Protein AF-A0A5B8I9W3-F1 (afdb_monomer_lite)

Foldseek 3Di:
DDPPPPPPPPPDDLVVLLVVLLCVQCPDPQQLAEAEDAQDPDPVSLVVQAQDDQKYKYDQDPVVRDIDIAGNLNVLLVSSCVRPNPPDPCSVVSSVVSRVVSRVVSVVVQVVVCVVPVDHCCVVRYPVVVPD

Structure (mmCIF, N/CA/C/O backbone):
data_AF-A0A5B8I9W3-F1
#
_entry.id   AF-A0A5B8I9W3-F1
#
loop_
_atom_site.group_PDB
_atom_site.id
_atom_site.type_symbol
_atom_site.label_atom_id
_atom_site.label_alt_id
_atom_site.label_comp_id
_atom_site.label_asym_id
_atom_site.label_entity_id
_atom_site.label_seq_id
_atom_site.pdbx_PDB_ins_code
_atom_site.Cartn_x
_atom_site.Cartn_y
_atom_site.Cartn_z
_atom_site.occupancy
_atom_site.B_iso_or_equiv
_atom_site.auth_seq_id
_atom_site.auth_comp_id
_atom_site.auth_asym_id
_atom_site.auth_atom_id
_atom_site.pdbx_PDB_model_num
ATOM 1 N N . MET A 1 1 ? 31.607 -11.726 -40.591 1.00 35.44 1 MET A N 1
ATOM 2 C CA . MET A 1 1 ? 31.211 -10.368 -40.163 1.00 35.44 1 MET A CA 1
ATOM 3 C C . MET A 1 1 ? 29.971 -10.531 -39.297 1.00 35.44 1 MET A C 1
ATOM 5 O O . MET A 1 1 ? 28.922 -10.877 -39.822 1.00 35.44 1 MET A O 1
ATOM 9 N N . PHE A 1 2 ? 30.113 -10.456 -37.973 1.00 44.78 2 PHE A N 1
ATOM 10 C CA . PHE A 1 2 ? 28.980 -10.598 -37.057 1.00 44.78 2 PHE A CA 1
ATOM 11 C C . PHE A 1 2 ? 28.192 -9.288 -37.055 1.00 44.78 2 PHE A C 1
ATOM 13 O O . PHE A 1 2 ? 28.690 -8.268 -36.583 1.00 44.78 2 PHE A O 1
ATOM 20 N N . ASN A 1 3 ? 26.975 -9.313 -37.599 1.00 37.53 3 ASN A N 1
ATOM 21 C CA . ASN A 1 3 ? 26.033 -8.213 -37.446 1.00 37.53 3 ASN A CA 1
ATOM 22 C C . ASN A 1 3 ? 25.566 -8.186 -35.989 1.00 37.53 3 ASN A C 1
ATOM 24 O O . ASN A 1 3 ? 24.648 -8.906 -35.600 1.00 37.53 3 ASN A O 1
ATOM 28 N N . PHE A 1 4 ? 26.221 -7.351 -35.182 1.00 50.78 4 PHE A N 1
ATOM 29 C CA . PHE A 1 4 ? 25.687 -6.888 -33.910 1.00 50.78 4 PHE A CA 1
ATOM 30 C C . PHE A 1 4 ? 24.379 -6.152 -34.205 1.00 50.78 4 PHE A C 1
ATOM 32 O O . PHE A 1 4 ? 24.376 -4.984 -34.601 1.00 50.78 4 PHE A O 1
ATOM 39 N N . LEU A 1 5 ? 23.256 -6.848 -34.030 1.00 50.84 5 LEU A N 1
ATOM 40 C CA . LEU A 1 5 ? 21.963 -6.204 -33.877 1.00 50.84 5 LEU A CA 1
ATOM 41 C C . LEU A 1 5 ? 22.095 -5.304 -32.641 1.00 50.84 5 LEU A C 1
ATOM 43 O O . LEU A 1 5 ? 22.032 -5.777 -31.507 1.00 50.84 5 LEU A O 1
ATOM 47 N N . LYS A 1 6 ? 22.330 -4.004 -32.845 1.00 47.78 6 LYS A N 1
ATOM 48 C CA . LYS A 1 6 ? 22.105 -3.006 -31.801 1.00 47.78 6 LYS A CA 1
ATOM 49 C C . LYS A 1 6 ? 20.620 -3.090 -31.458 1.00 47.78 6 LYS A C 1
ATOM 51 O O . LYS A 1 6 ? 19.795 -2.484 -32.140 1.00 47.78 6 LYS A O 1
ATOM 56 N N . ARG A 1 7 ? 20.268 -3.875 -30.431 1.00 49.66 7 ARG A N 1
ATOM 57 C CA . ARG A 1 7 ? 19.000 -3.701 -29.721 1.00 49.66 7 ARG A CA 1
ATOM 58 C C . ARG A 1 7 ? 18.966 -2.225 -29.348 1.00 49.66 7 ARG A C 1
ATOM 60 O O . ARG A 1 7 ? 19.829 -1.763 -28.609 1.00 49.66 7 ARG A O 1
ATOM 67 N N . LYS A 1 8 ? 18.028 -1.470 -29.923 1.00 45.78 8 LYS A N 1
ATOM 68 C CA . LYS A 1 8 ? 17.666 -0.170 -29.368 1.00 45.78 8 LYS A CA 1
ATOM 69 C C . LYS A 1 8 ? 17.224 -0.469 -27.942 1.00 45.78 8 LYS A C 1
ATOM 71 O O . LYS A 1 8 ? 16.185 -1.100 -27.767 1.00 45.78 8 LYS A O 1
ATOM 76 N N . GLU A 1 9 ? 18.034 -0.108 -26.953 1.00 54.44 9 GLU A N 1
ATOM 77 C CA . GLU A 1 9 ? 17.549 -0.030 -25.582 1.00 54.44 9 GLU A CA 1
ATOM 78 C C . GLU A 1 9 ? 16.350 0.908 -25.625 1.00 54.44 9 GLU A C 1
ATOM 80 O O . GLU A 1 9 ? 16.467 2.083 -25.985 1.00 54.44 9 GLU A O 1
ATOM 85 N N . HIS A 1 10 ? 15.167 0.351 -25.389 1.00 57.16 10 HIS A N 1
ATOM 86 C CA . HIS A 1 10 ? 13.988 1.162 -25.188 1.00 57.16 10 HIS A CA 1
ATOM 87 C C . HIS A 1 10 ? 14.243 1.881 -23.870 1.00 57.16 10 HIS A C 1
ATOM 89 O O . HIS A 1 10 ? 14.245 1.255 -22.812 1.00 57.16 10 HIS A O 1
ATOM 95 N N . LYS A 1 11 ? 14.620 3.159 -23.954 1.00 75.25 11 LYS A N 1
ATOM 96 C CA . LYS A 1 11 ? 14.901 3.968 -22.775 1.00 75.25 11 LYS A CA 1
ATOM 97 C C . LYS A 1 11 ? 13.617 3.990 -21.952 1.00 75.25 11 LYS A C 1
ATOM 99 O O . LYS A 1 11 ? 12.615 4.516 -22.425 1.00 75.25 11 LYS A O 1
ATOM 104 N N . VAL A 1 12 ? 13.645 3.371 -20.774 1.00 82.88 12 VAL A N 1
ATOM 105 C CA . VAL A 1 12 ? 12.504 3.388 -19.862 1.00 82.88 12 VAL A CA 1
ATOM 106 C C . VAL A 1 12 ? 12.261 4.834 -19.453 1.00 82.88 12 VAL A C 1
ATOM 108 O O . VAL A 1 12 ? 13.158 5.500 -18.932 1.00 82.88 12 VAL A O 1
ATOM 111 N N . ASP A 1 13 ? 11.055 5.318 -19.719 1.00 92.81 13 ASP A N 1
ATOM 112 C CA . ASP A 1 13 ? 10.581 6.581 -19.179 1.00 92.81 13 ASP A CA 1
ATOM 113 C C . ASP A 1 13 ? 10.097 6.329 -17.747 1.00 92.81 13 ASP A C 1
ATOM 115 O O . ASP A 1 13 ? 9.091 5.653 -17.523 1.00 92.81 13 ASP A O 1
ATOM 119 N N . ILE A 1 14 ? 10.869 6.819 -16.776 1.00 93.12 14 ILE A N 1
ATOM 120 C CA . ILE A 1 14 ? 10.618 6.621 -15.344 1.00 93.12 14 ILE A CA 1
ATOM 121 C C . ILE A 1 14 ? 9.272 7.223 -14.942 1.00 93.12 14 ILE A C 1
ATOM 123 O O . ILE A 1 14 ? 8.532 6.597 -14.186 1.00 93.12 14 ILE A O 1
ATOM 127 N N . GLU A 1 15 ? 8.951 8.422 -15.433 1.00 94.81 15 GLU A N 1
ATOM 128 C CA . GLU A 1 15 ? 7.730 9.123 -15.041 1.00 94.81 15 GLU A CA 1
ATOM 129 C C . GLU A 1 15 ? 6.499 8.439 -15.620 1.00 94.81 15 GLU A C 1
ATOM 131 O O . GLU A 1 15 ? 5.519 8.235 -14.904 1.00 94.81 15 GLU A O 1
ATOM 136 N N . GLU A 1 16 ? 6.555 8.056 -16.895 1.00 95.62 16 GLU A N 1
ATOM 137 C CA . GLU A 1 16 ? 5.446 7.358 -17.541 1.00 95.62 16 GLU A CA 1
ATOM 138 C C . GLU A 1 16 ? 5.226 5.974 -16.923 1.00 95.62 16 GLU A C 1
ATOM 140 O O . GLU A 1 16 ? 4.097 5.617 -16.589 1.00 95.62 16 GLU A O 1
ATOM 145 N N . THR A 1 17 ? 6.304 5.225 -16.670 1.00 95.69 17 THR A N 1
ATOM 146 C CA . THR A 1 17 ? 6.222 3.910 -16.016 1.00 95.69 17 THR A CA 1
ATOM 147 C C . THR A 1 17 ? 5.609 4.022 -14.622 1.00 95.69 17 THR A C 1
ATOM 149 O O . THR A 1 17 ? 4.721 3.250 -14.267 1.00 95.69 17 THR A O 1
ATOM 152 N N . LEU A 1 18 ? 6.046 5.011 -13.836 1.00 96.94 18 LEU A N 1
ATOM 153 C CA . LEU A 1 18 ? 5.512 5.266 -12.501 1.00 96.94 18 LEU A CA 1
ATOM 154 C C . LEU A 1 18 ? 4.021 5.627 -12.548 1.00 96.94 18 LEU A C 1
ATOM 156 O O . LEU A 1 18 ? 3.243 5.086 -11.765 1.00 96.94 18 LEU A O 1
ATOM 160 N N . LYS A 1 19 ? 3.610 6.504 -13.474 1.00 96.44 19 LYS A N 1
ATOM 161 C CA . LYS A 1 19 ? 2.201 6.892 -13.655 1.00 96.44 19 LYS A CA 1
ATOM 162 C C . LYS A 1 19 ? 1.327 5.700 -14.023 1.00 96.44 19 LYS A C 1
ATOM 164 O O . LYS A 1 19 ? 0.278 5.513 -13.412 1.00 96.44 19 LYS A O 1
ATOM 169 N N . GLN A 1 20 ? 1.755 4.891 -14.991 1.00 96.56 20 GLN A N 1
ATOM 170 C CA . GLN A 1 20 ? 1.016 3.700 -15.412 1.00 96.56 20 GLN A CA 1
ATOM 171 C C . GLN A 1 20 ? 0.896 2.688 -14.271 1.00 96.56 20 GLN A C 1
ATOM 173 O O . GLN A 1 20 ? -0.192 2.167 -14.031 1.00 96.56 20 GLN A O 1
ATOM 178 N N . PHE A 1 21 ? 1.985 2.463 -13.531 1.00 97.00 21 PHE A N 1
ATOM 179 C CA . PHE A 1 21 ? 1.998 1.551 -12.394 1.00 97.00 21 PHE A CA 1
ATOM 180 C C . PHE A 1 21 ? 1.051 2.005 -11.276 1.00 97.00 21 PHE A C 1
ATOM 182 O O . PHE A 1 21 ? 0.184 1.240 -10.866 1.00 97.00 21 PHE A O 1
ATOM 189 N N . VAL A 1 22 ? 1.166 3.258 -10.820 1.00 96.50 22 VAL A N 1
ATOM 190 C CA . VAL A 1 22 ? 0.306 3.812 -9.758 1.00 96.50 22 VAL A CA 1
ATOM 191 C C . VAL A 1 22 ? -1.161 3.843 -10.189 1.00 96.50 22 VAL A C 1
ATOM 193 O O . VAL A 1 22 ? -2.047 3.547 -9.395 1.00 96.50 22 VAL A O 1
ATOM 196 N N . SER A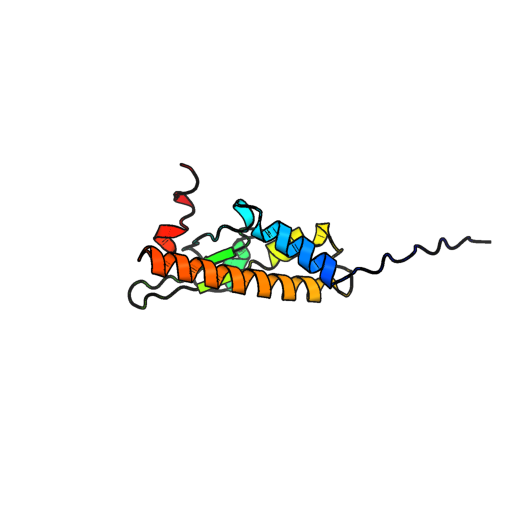 1 23 ? -1.432 4.176 -11.453 1.00 96.06 23 SER A N 1
ATOM 197 C CA . SER A 1 23 ? -2.792 4.147 -11.992 1.00 96.06 23 SER A CA 1
ATOM 198 C C . SER A 1 23 ? -3.380 2.735 -11.956 1.00 96.06 23 SER A C 1
ATOM 200 O O . SER A 1 23 ? -4.528 2.568 -11.557 1.00 96.06 23 SER A O 1
ATOM 202 N N . LEU A 1 24 ? -2.601 1.711 -12.318 1.00 94.88 24 LEU A N 1
ATOM 203 C CA . LEU A 1 24 ? -3.050 0.321 -12.239 1.00 94.88 24 LEU A CA 1
ATOM 204 C C . LEU A 1 24 ? -3.343 -0.096 -10.794 1.00 94.88 24 LEU A C 1
ATOM 206 O O . LEU A 1 24 ? -4.371 -0.716 -10.544 1.00 94.88 24 LEU A O 1
ATOM 210 N N . THR A 1 25 ? -2.466 0.236 -9.844 1.00 94.19 25 THR A N 1
ATOM 211 C CA . THR A 1 25 ? -2.632 -0.216 -8.456 1.00 94.19 25 THR A CA 1
ATOM 212 C C . THR A 1 25 ? -3.773 0.486 -7.731 1.00 94.19 25 THR A C 1
ATOM 214 O O . THR A 1 25 ? -4.464 -0.154 -6.946 1.00 94.19 25 THR A O 1
ATOM 217 N N . LEU A 1 26 ? -3.983 1.782 -7.976 1.00 93.50 26 LEU A N 1
ATOM 218 C CA . LEU A 1 26 ? -5.008 2.565 -7.281 1.00 93.50 26 LEU A CA 1
ATOM 219 C C . LEU A 1 26 ? -6.406 2.448 -7.903 1.00 93.50 26 LEU A C 1
ATOM 221 O O . LEU A 1 26 ? -7.378 2.736 -7.215 1.00 93.50 26 LEU A O 1
ATOM 225 N N . ASN A 1 27 ? -6.518 2.043 -9.172 1.00 93.69 27 ASN A N 1
ATOM 226 C CA . ASN A 1 27 ? -7.814 1.848 -9.838 1.00 93.69 27 ASN A CA 1
ATOM 227 C C . ASN A 1 27 ? -8.302 0.390 -9.825 1.00 93.69 27 ASN A C 1
ATOM 229 O O . ASN A 1 27 ? -9.391 0.115 -10.323 1.00 93.69 27 ASN A O 1
ATOM 233 N N . ASP A 1 28 ? -7.508 -0.550 -9.311 1.00 94.19 28 ASP A N 1
ATOM 234 C CA . ASP A 1 28 ? -7.943 -1.931 -9.107 1.00 94.19 28 ASP A CA 1
ATOM 235 C C . ASP A 1 28 ? -8.503 -2.091 -7.691 1.00 94.19 28 AS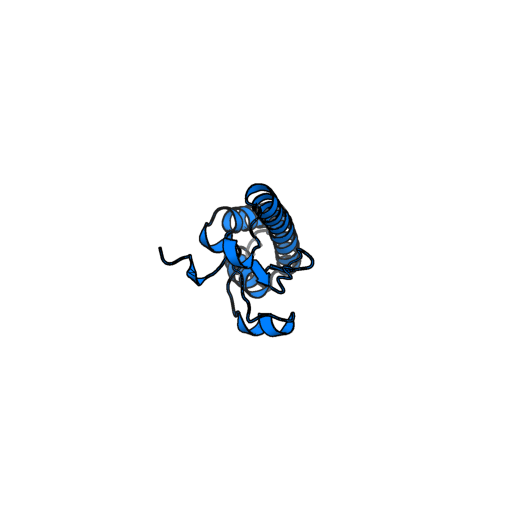P A C 1
ATOM 237 O O . ASP A 1 28 ? -7.795 -1.867 -6.707 1.00 94.19 28 ASP A O 1
ATOM 241 N N . ASP A 1 29 ? -9.769 -2.489 -7.574 1.00 87.81 29 ASP A N 1
ATOM 242 C CA . ASP A 1 29 ? -10.464 -2.584 -6.284 1.00 87.81 29 ASP A CA 1
ATOM 243 C C . ASP A 1 29 ? -9.784 -3.556 -5.307 1.00 87.81 29 ASP A C 1
ATOM 245 O O . ASP A 1 29 ? -9.819 -3.348 -4.097 1.00 87.81 29 ASP A O 1
ATOM 249 N N . LYS A 1 30 ? -9.138 -4.620 -5.803 1.00 88.31 30 LYS A N 1
ATOM 250 C CA . LYS A 1 30 ? -8.480 -5.617 -4.945 1.00 88.31 30 LYS A CA 1
ATOM 251 C C . LYS A 1 30 ? -7.113 -5.146 -4.471 1.00 88.31 30 LYS A C 1
ATOM 253 O O . LYS A 1 30 ? -6.712 -5.476 -3.359 1.00 88.31 30 LYS A O 1
ATOM 258 N N . LEU A 1 31 ? -6.380 -4.427 -5.317 1.00 91.50 31 LEU A N 1
ATOM 259 C CA . LEU A 1 31 ? -5.065 -3.889 -4.969 1.00 91.50 31 LEU A CA 1
ATOM 260 C C . LEU A 1 31 ? -5.173 -2.638 -4.096 1.00 91.50 31 LEU A C 1
ATOM 262 O O . LEU A 1 31 ? -4.373 -2.465 -3.178 1.00 91.50 31 LEU A O 1
ATOM 266 N N . SER A 1 32 ? -6.143 -1.774 -4.386 1.00 90.12 32 SER A N 1
ATOM 267 C CA . SER A 1 32 ? -6.318 -0.492 -3.703 1.00 90.12 32 SER A CA 1
ATOM 268 C C . SER A 1 32 ? -6.986 -0.615 -2.334 1.00 90.12 32 SER A C 1
ATOM 270 O O . SER A 1 32 ? -6.784 0.265 -1.497 1.00 90.12 32 SER A O 1
ATOM 272 N N . MET A 1 33 ? -7.742 -1.691 -2.074 1.00 93.00 33 MET A N 1
ATOM 273 C CA . MET A 1 33 ? -8.401 -1.908 -0.785 1.00 93.00 33 MET A CA 1
ATOM 274 C C . MET A 1 33 ? -7.385 -2.307 0.301 1.00 93.00 33 MET A C 1
ATOM 276 O O . MET A 1 33 ? -6.765 -3.370 0.197 1.00 93.00 33 MET A O 1
ATOM 280 N N . PRO A 1 34 ? -7.221 -1.508 1.374 1.00 94.88 34 PRO A N 1
ATOM 281 C CA . PRO A 1 34 ? -6.412 -1.906 2.519 1.00 94.88 34 PRO A CA 1
ATOM 282 C C . PRO A 1 34 ? -7.025 -3.112 3.231 1.00 94.88 34 PRO A C 1
ATOM 284 O O . PRO A 1 34 ? -8.246 -3.223 3.323 1.00 94.88 34 PRO A O 1
ATOM 287 N N . LEU A 1 35 ? -6.178 -3.975 3.794 1.00 95.06 35 LEU A N 1
ATOM 288 C CA . LEU A 1 35 ? -6.617 -5.123 4.589 1.00 95.06 35 LEU A CA 1
ATOM 289 C C . LEU A 1 35 ? -6.095 -5.027 6.021 1.00 95.06 35 LEU A C 1
ATOM 291 O O . LEU A 1 35 ? -4.890 -4.879 6.224 1.00 95.06 35 LEU A O 1
ATOM 295 N N . TYR A 1 36 ? -6.971 -5.144 7.014 1.00 95.75 36 TYR A N 1
ATOM 296 C CA . TYR A 1 36 ? -6.541 -5.297 8.401 1.00 95.75 36 TYR A CA 1
ATOM 297 C C . TYR A 1 36 ? -6.028 -6.719 8.654 1.00 95.75 36 TYR A C 1
ATOM 299 O O . TYR A 1 36 ? -6.703 -7.694 8.318 1.00 95.75 36 TYR A O 1
ATOM 307 N N . ILE A 1 37 ? -4.837 -6.826 9.246 1.00 93.94 37 ILE A N 1
ATOM 308 C CA . ILE A 1 37 ? -4.169 -8.096 9.546 1.00 93.94 37 ILE A CA 1
ATOM 309 C C . ILE A 1 37 ? -3.766 -8.099 11.029 1.00 93.94 37 ILE A C 1
ATOM 311 O O . ILE A 1 37 ? -2.716 -7.546 11.371 1.00 93.94 37 ILE A O 1
ATOM 315 N N . PRO A 1 38 ? -4.588 -8.682 11.923 1.00 91.56 38 PRO A N 1
ATOM 316 C CA . PRO A 1 38 ? -4.318 -8.687 13.361 1.00 91.56 38 PRO A CA 1
ATOM 317 C C . PRO A 1 38 ? -3.084 -9.514 13.747 1.00 91.56 38 PRO A C 1
ATOM 319 O O . PRO A 1 38 ? -2.527 -9.302 14.815 1.00 91.56 38 PRO A O 1
ATOM 322 N N . GLU A 1 39 ? -2.637 -10.438 12.894 1.00 91.44 39 GLU A N 1
ATOM 323 C CA . GLU A 1 39 ? -1.475 -11.295 13.149 1.00 91.44 39 GLU A CA 1
ATOM 324 C C . GLU A 1 39 ? -0.127 -10.577 12.971 1.00 91.44 39 GLU A C 1
ATOM 326 O O . GLU A 1 39 ? 0.920 -11.174 13.229 1.00 91.44 39 GLU A O 1
ATOM 331 N N . ILE A 1 40 ? -0.129 -9.327 12.495 1.00 91.81 40 ILE A N 1
ATOM 332 C CA . ILE A 1 40 ? 1.081 -8.512 12.356 1.00 91.81 40 ILE A CA 1
ATOM 333 C C . ILE A 1 40 ? 1.187 -7.584 13.560 1.00 91.81 40 ILE A C 1
ATOM 335 O O . ILE A 1 40 ? 0.460 -6.598 13.671 1.00 91.81 40 ILE A O 1
ATOM 339 N N . GLU A 1 41 ? 2.145 -7.872 14.434 1.00 87.50 41 GLU A N 1
ATOM 340 C CA . GLU A 1 41 ? 2.440 -7.048 15.615 1.00 87.50 41 GLU A CA 1
ATOM 341 C C . GLU A 1 41 ? 3.764 -6.282 15.474 1.00 87.50 41 GLU A C 1
ATOM 343 O O . GLU A 1 41 ? 4.045 -5.353 16.229 1.00 87.50 41 GLU A O 1
ATOM 348 N N . GLN A 1 42 ? 4.577 -6.648 14.484 1.00 87.06 42 GLN A N 1
ATOM 349 C CA . GLN A 1 42 ? 5.861 -6.031 14.163 1.00 87.06 42 GLN A CA 1
ATOM 350 C C . GLN A 1 42 ? 6.192 -6.218 12.677 1.00 87.06 42 GLN A C 1
ATOM 352 O O . GLN A 1 42 ? 5.650 -7.087 11.996 1.00 87.06 42 GLN A O 1
ATOM 357 N N . GLU A 1 43 ? 7.133 -5.425 12.163 1.00 78.81 43 GLU A N 1
ATOM 358 C CA . GLU A 1 43 ? 7.477 -5.409 10.734 1.00 78.81 43 GLU A CA 1
ATOM 359 C C . GLU A 1 43 ? 7.956 -6.773 10.204 1.00 78.81 43 GLU A C 1
ATOM 361 O O . GLU A 1 43 ? 7.635 -7.150 9.078 1.00 78.81 43 GLU A O 1
ATOM 366 N N . SER A 1 44 ? 8.656 -7.560 11.026 1.00 87.44 44 SER A N 1
ATOM 367 C CA . SER A 1 44 ? 9.131 -8.898 10.651 1.00 87.44 44 SER A CA 1
ATOM 368 C C . SER A 1 44 ? 8.003 -9.912 10.423 1.00 87.44 44 SER A C 1
ATOM 370 O O . SER A 1 44 ? 8.189 -10.861 9.661 1.00 87.44 44 SER A O 1
ATOM 372 N N . ASP A 1 45 ? 6.813 -9.723 11.003 1.00 89.75 45 ASP A N 1
ATOM 373 C CA . ASP A 1 45 ? 5.673 -10.609 10.735 1.00 89.75 45 ASP A CA 1
ATOM 374 C C . ASP A 1 45 ? 5.136 -10.446 9.313 1.00 89.75 45 ASP A C 1
ATOM 376 O O . ASP A 1 45 ? 4.665 -11.418 8.713 1.00 89.75 45 ASP A O 1
ATOM 380 N N . ALA A 1 46 ? 5.303 -9.257 8.725 1.00 88.38 46 ALA A N 1
ATOM 381 C CA . ALA A 1 46 ? 4.904 -8.983 7.350 1.00 88.38 46 ALA A CA 1
ATOM 382 C C . ALA A 1 46 ? 5.685 -9.830 6.328 1.00 88.38 46 ALA A C 1
ATOM 384 O O . ALA A 1 46 ? 5.243 -9.995 5.188 1.00 88.38 46 ALA A O 1
ATOM 385 N N . GLU A 1 47 ? 6.813 -10.443 6.711 1.00 88.19 47 GLU A N 1
ATOM 386 C CA . GLU A 1 47 ? 7.537 -11.362 5.834 1.00 88.19 47 GLU A CA 1
ATOM 387 C C . GLU A 1 47 ? 6.671 -12.544 5.372 1.00 88.19 47 GLU A C 1
ATOM 389 O O . GLU A 1 47 ? 6.846 -13.007 4.236 1.00 88.19 47 GLU A O 1
ATOM 394 N N . LYS A 1 48 ? 5.724 -12.979 6.216 1.00 88.19 48 LYS A N 1
ATOM 395 C CA . LYS A 1 48 ? 4.821 -14.121 5.999 1.00 88.19 48 LYS A CA 1
ATOM 396 C C . LYS A 1 48 ? 3.713 -13.83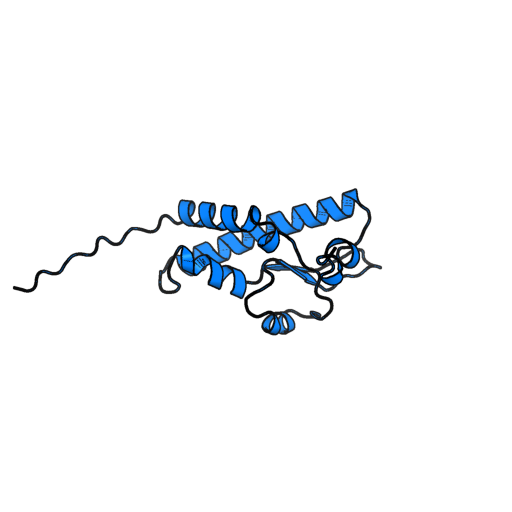4 4.980 1.00 88.19 48 LYS A C 1
ATOM 398 O O . LYS A 1 48 ? 3.124 -14.775 4.459 1.00 88.19 48 LYS A O 1
ATOM 403 N N . LEU A 1 49 ? 3.469 -12.564 4.645 1.00 89.56 49 LEU A N 1
ATOM 404 C CA . LEU A 1 49 ? 2.435 -12.145 3.689 1.00 89.56 49 LEU A CA 1
ATOM 405 C C . LEU A 1 49 ? 2.720 -12.583 2.241 1.00 89.56 49 LEU A C 1
ATOM 407 O O . LEU A 1 49 ? 1.839 -12.599 1.388 1.00 89.56 49 LEU A O 1
ATOM 411 N N . GLY A 1 50 ? 3.961 -12.946 1.913 1.00 91.88 50 GLY A N 1
ATOM 412 C CA . GLY A 1 50 ? 4.317 -13.247 0.527 1.00 91.88 50 GLY A CA 1
ATOM 413 C C . GLY A 1 50 ? 4.084 -12.029 -0.380 1.00 91.88 50 GLY A C 1
ATOM 414 O O . GLY A 1 50 ? 4.576 -10.941 -0.086 1.00 91.88 50 GLY A O 1
ATOM 415 N N . ILE A 1 51 ? 3.368 -12.209 -1.494 1.00 92.44 51 ILE A N 1
ATOM 416 C CA . ILE A 1 51 ? 3.131 -11.155 -2.502 1.00 92.44 51 ILE A CA 1
ATOM 417 C C . ILE A 1 51 ? 1.831 -10.361 -2.296 1.00 92.44 51 ILE A C 1
ATOM 419 O O . ILE A 1 51 ? 1.491 -9.563 -3.163 1.00 92.44 51 ILE A O 1
ATOM 423 N N . GLY A 1 52 ? 1.091 -10.560 -1.204 1.00 91.19 52 GLY A N 1
ATOM 424 C CA . GLY A 1 52 ? -0.151 -9.825 -0.958 1.00 91.19 52 GLY A CA 1
ATOM 425 C C . GLY A 1 52 ? -0.557 -9.811 0.516 1.00 91.19 52 GLY A C 1
ATOM 426 O O . GLY A 1 52 ? -0.079 -10.643 1.275 1.00 91.19 52 GLY A O 1
ATOM 427 N N . PRO A 1 53 ? -1.425 -8.882 0.943 1.00 93.81 53 PRO A N 1
ATOM 428 C CA . PRO A 1 53 ? -2.043 -7.803 0.159 1.00 93.81 53 PRO A CA 1
ATOM 429 C C . PRO A 1 53 ? -1.053 -6.672 -0.179 1.00 93.81 53 PRO A C 1
ATOM 431 O O . PRO A 1 53 ? 0.073 -6.665 0.323 1.00 93.81 53 PRO A O 1
ATOM 434 N N . LEU A 1 54 ? -1.455 -5.738 -1.054 1.00 96.19 54 LEU A N 1
ATOM 435 C CA . LEU A 1 54 ? -0.633 -4.581 -1.443 1.00 96.19 54 LEU A CA 1
ATOM 436 C C . LEU A 1 54 ? -0.524 -3.556 -0.309 1.00 96.19 54 LEU A C 1
ATOM 438 O O . LEU A 1 54 ? 0.573 -3.080 -0.020 1.00 96.19 54 LEU A O 1
ATOM 442 N N . VAL A 1 55 ? -1.645 -3.240 0.336 1.00 96.06 55 VAL A N 1
ATOM 443 C CA . VAL A 1 55 ? -1.723 -2.334 1.485 1.00 96.06 55 VAL A CA 1
ATOM 444 C C . VAL A 1 55 ? -2.309 -3.103 2.657 1.00 96.06 55 VAL A C 1
ATOM 446 O O . VAL A 1 55 ? -3.340 -3.761 2.519 1.00 96.06 55 VAL A O 1
ATOM 449 N N . TYR A 1 56 ? -1.656 -3.025 3.811 1.00 95.56 56 TYR A N 1
ATOM 450 C CA . TYR A 1 56 ? -2.133 -3.669 5.027 1.00 95.56 56 TYR A CA 1
ATOM 451 C C . TYR A 1 56 ? -2.110 -2.717 6.213 1.00 95.56 56 TYR A C 1
ATOM 453 O O . TYR A 1 56 ? -1.261 -1.829 6.321 1.00 95.56 56 TYR A O 1
ATOM 461 N N . ILE A 1 57 ? -3.074 -2.924 7.098 1.00 96.06 57 ILE A N 1
ATOM 462 C CA . ILE A 1 57 ? -3.257 -2.196 8.343 1.00 96.06 57 ILE A CA 1
ATOM 463 C C . ILE A 1 57 ? -2.996 -3.164 9.487 1.00 96.06 57 ILE A C 1
ATOM 465 O O . ILE A 1 57 ? -3.424 -4.316 9.448 1.00 96.06 57 ILE A O 1
ATOM 469 N N . TRP A 1 58 ? -2.290 -2.695 10.502 1.00 95.19 58 TRP A N 1
ATOM 470 C CA . TRP A 1 58 ? -1.898 -3.493 11.654 1.00 95.19 58 TRP A CA 1
ATOM 471 C C . TRP A 1 58 ? -1.762 -2.604 12.892 1.00 95.19 58 TRP A C 1
ATOM 473 O O . TRP A 1 58 ? -1.859 -1.378 12.789 1.00 95.19 58 TRP A O 1
ATOM 483 N N . ASN A 1 59 ? -1.563 -3.212 14.065 1.00 93.94 59 ASN A N 1
ATOM 484 C CA . ASN A 1 59 ? -1.362 -2.497 15.331 1.00 93.94 59 ASN A CA 1
ATOM 485 C C . ASN A 1 59 ? -2.436 -1.422 15.613 1.00 93.94 59 ASN A C 1
ATOM 487 O O . ASN A 1 59 ? -2.131 -0.248 15.830 1.00 93.94 59 ASN A O 1
ATOM 491 N N . VAL A 1 60 ? -3.710 -1.814 15.542 1.00 94.75 60 VAL A N 1
ATOM 492 C CA . VAL A 1 60 ? -4.833 -0.928 15.869 1.00 94.75 60 VAL A CA 1
ATOM 493 C C . VAL A 1 60 ? -4.952 -0.801 17.389 1.00 94.75 60 VAL A C 1
ATOM 495 O O . VAL A 1 60 ? -5.142 -1.794 18.086 1.00 94.75 60 VAL A O 1
ATOM 498 N N . ASP A 1 61 ? -4.890 0.429 17.897 1.00 94.56 61 ASP A N 1
ATOM 499 C CA . ASP A 1 61 ? -5.119 0.766 19.302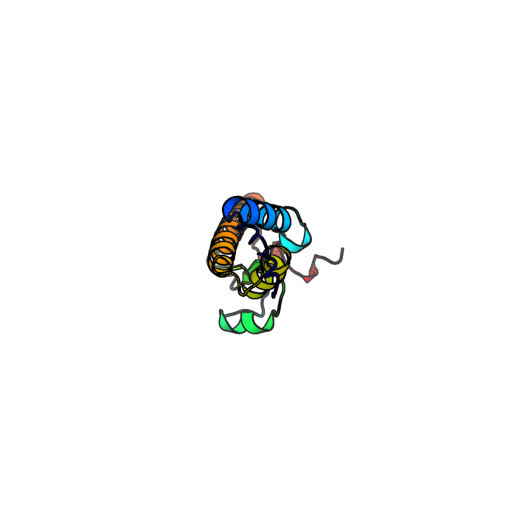 1.00 94.56 61 ASP A CA 1
ATOM 500 C C . ASP A 1 61 ? -6.396 1.604 19.422 1.00 94.56 61 ASP A C 1
ATOM 502 O O . ASP A 1 61 ? -6.445 2.772 19.025 1.00 94.56 61 ASP A O 1
ATOM 506 N N . HIS A 1 62 ? -7.439 1.000 19.991 1.00 93.50 62 HIS A N 1
ATOM 507 C CA . HIS A 1 62 ? -8.735 1.645 20.217 1.00 93.50 62 HIS A CA 1
ATOM 508 C C . HIS A 1 62 ? -8.696 2.723 21.301 1.00 93.50 62 HIS A C 1
ATOM 510 O O . HIS A 1 62 ? -9.455 3.686 21.226 1.00 93.50 62 HIS A O 1
ATOM 516 N N . ALA A 1 63 ? -7.833 2.582 22.309 1.00 93.75 63 ALA A N 1
ATOM 517 C CA . ALA A 1 63 ? -7.730 3.554 23.390 1.00 93.75 63 ALA A CA 1
ATOM 518 C C . ALA A 1 63 ? -7.027 4.832 22.915 1.00 93.75 63 ALA A C 1
ATOM 520 O O . ALA A 1 63 ? -7.450 5.935 23.264 1.00 93.75 63 ALA A O 1
ATOM 521 N N . ALA A 1 64 ? -5.979 4.685 22.101 1.00 94.38 64 ALA A N 1
ATOM 522 C CA . ALA A 1 64 ? -5.260 5.808 21.503 1.00 94.38 64 ALA A CA 1
ATOM 523 C C . ALA A 1 64 ? -5.899 6.325 20.200 1.00 94.38 64 ALA A C 1
ATOM 525 O O . ALA A 1 64 ? -5.597 7.439 19.771 1.00 94.38 64 ALA A O 1
ATOM 526 N N . GLY A 1 65 ? -6.768 5.537 19.560 1.00 92.56 65 GLY A N 1
ATOM 527 C CA . GLY A 1 65 ? -7.326 5.847 18.243 1.00 92.56 65 GLY A CA 1
ATOM 528 C C . GLY A 1 65 ? -6.276 5.809 17.127 1.00 92.56 65 GLY A C 1
ATOM 529 O O . GLY A 1 65 ? -6.369 6.573 16.165 1.00 92.56 65 GLY A O 1
ATOM 530 N N . THR A 1 66 ? -5.253 4.962 17.264 1.00 95.06 66 THR A N 1
ATOM 531 C CA . THR A 1 66 ? -4.119 4.879 16.331 1.00 95.06 66 THR A CA 1
ATOM 532 C C . THR A 1 66 ? -4.079 3.549 15.592 1.00 95.06 66 THR A C 1
ATOM 534 O O . THR A 1 66 ? -4.660 2.560 16.029 1.00 95.06 66 THR A O 1
ATOM 537 N N . TYR A 1 67 ? -3.382 3.528 14.459 1.00 95.38 67 TYR A N 1
ATOM 538 C CA . TYR A 1 67 ? -3.125 2.331 13.666 1.00 95.38 67 TYR A CA 1
ATOM 539 C C . TYR A 1 67 ? -1.820 2.498 12.883 1.00 95.38 67 TYR A C 1
ATOM 541 O O . TYR A 1 67 ? -1.378 3.624 12.634 1.00 95.38 67 TYR A O 1
ATOM 549 N N . SER A 1 68 ? -1.238 1.383 12.456 1.00 95.38 68 SER A N 1
ATOM 550 C CA . SER A 1 68 ? -0.149 1.349 11.483 1.00 95.38 68 SER A CA 1
ATOM 551 C C . SER A 1 68 ? -0.690 0.964 10.109 1.00 95.38 68 SER A C 1
ATOM 553 O O . SER A 1 68 ? -1.536 0.082 9.989 1.00 95.38 68 SER A O 1
ATOM 555 N N . LEU A 1 69 ? -0.179 1.601 9.057 1.00 95.75 69 LEU A N 1
ATOM 556 C CA . LEU A 1 69 ? -0.451 1.243 7.665 1.00 95.75 69 LEU A CA 1
ATOM 557 C C . LEU A 1 69 ? 0.873 1.047 6.945 1.00 95.75 69 LEU A C 1
ATOM 559 O O . LEU A 1 69 ? 1.830 1.791 7.160 1.00 95.75 69 LEU A O 1
ATOM 563 N N . SER A 1 70 ? 0.951 0.023 6.108 1.00 96.06 70 SER A N 1
ATOM 564 C CA . SER A 1 70 ? 2.170 -0.302 5.381 1.00 96.06 70 SER A CA 1
ATOM 565 C C . SER A 1 70 ? 1.866 -0.791 3.968 1.00 96.06 70 SER A C 1
ATOM 567 O O . SER A 1 70 ? 0.817 -1.378 3.699 1.00 96.06 70 SER A O 1
ATOM 569 N N . VAL A 1 71 ? 2.807 -0.537 3.056 1.00 96.75 71 VAL A N 1
ATOM 570 C CA . VAL A 1 71 ? 2.763 -1.022 1.673 1.00 96.75 71 VAL A CA 1
ATOM 571 C C . VAL A 1 71 ? 3.681 -2.231 1.551 1.00 96.75 71 VAL A C 1
ATOM 573 O O . VAL A 1 71 ? 4.867 -2.164 1.874 1.00 96.75 71 VAL A O 1
ATOM 576 N N . ASN A 1 72 ? 3.153 -3.342 1.050 1.00 96.25 72 ASN A N 1
ATOM 577 C CA . ASN A 1 72 ? 3.913 -4.565 0.859 1.00 96.25 72 ASN A CA 1
ATOM 578 C C . ASN A 1 72 ? 4.886 -4.418 -0.323 1.00 96.25 72 ASN A C 1
ATOM 580 O O . ASN A 1 72 ? 4.525 -4.580 -1.492 1.00 96.25 72 ASN A O 1
ATOM 584 N N . GLY A 1 73 ? 6.159 -4.167 -0.015 1.00 95.75 73 GLY A N 1
ATOM 585 C CA . GLY A 1 73 ? 7.212 -4.018 -1.021 1.00 95.75 73 GLY A CA 1
ATOM 586 C C . GLY A 1 73 ? 7.439 -5.264 -1.891 1.00 95.75 73 GLY A C 1
ATOM 587 O O . GLY A 1 73 ? 7.873 -5.132 -3.039 1.00 95.75 73 GLY A O 1
ATOM 588 N N . LYS A 1 74 ? 7.114 -6.475 -1.401 1.00 95.38 74 LYS A N 1
ATOM 589 C CA . LYS A 1 74 ? 7.173 -7.707 -2.211 1.00 95.38 74 LYS A CA 1
ATOM 590 C C . LYS A 1 74 ? 6.081 -7.695 -3.283 1.00 95.38 74 LYS A C 1
ATOM 592 O O . LYS A 1 74 ? 6.380 -8.016 -4.433 1.00 95.38 74 LYS A O 1
ATOM 597 N N . CYS A 1 75 ? 4.868 -7.268 -2.920 1.00 96.25 75 CYS A N 1
ATOM 598 C CA . CYS A 1 75 ? 3.745 -7.080 -3.842 1.00 96.25 75 CYS A CA 1
ATOM 599 C C . CYS A 1 75 ? 4.080 -6.038 -4.918 1.00 96.25 75 CYS A C 1
ATOM 601 O O . CYS A 1 75 ? 4.019 -6.343 -6.108 1.00 96.25 75 CYS A O 1
ATOM 603 N N . VAL A 1 76 ? 4.540 -4.846 -4.509 1.00 97.25 76 VAL A N 1
ATOM 604 C CA . VAL A 1 76 ? 4.938 -3.780 -5.447 1.00 97.25 76 VAL A CA 1
ATOM 605 C C . VAL A 1 76 ? 6.015 -4.271 -6.403 1.00 97.25 76 VAL A C 1
ATOM 607 O O . VAL A 1 76 ? 5.887 -4.100 -7.610 1.00 97.25 76 VAL A O 1
ATOM 610 N N . GLY A 1 77 ? 7.063 -4.916 -5.882 1.00 97.19 77 GLY A N 1
ATOM 611 C CA . GLY A 1 77 ? 8.133 -5.448 -6.715 1.00 97.19 77 GLY A CA 1
ATOM 612 C C . GLY A 1 77 ? 7.634 -6.484 -7.723 1.00 97.19 77 GLY A C 1
ATOM 613 O O . GLY A 1 77 ? 8.029 -6.428 -8.880 1.00 97.19 77 GLY A O 1
ATOM 614 N N . TYR A 1 78 ? 6.761 -7.403 -7.300 1.00 96.69 78 TYR A N 1
ATOM 615 C CA . TYR A 1 78 ? 6.181 -8.424 -8.176 1.00 96.69 78 TYR A CA 1
ATOM 616 C C . TYR A 1 78 ? 5.325 -7.814 -9.296 1.00 96.69 78 TYR A C 1
ATOM 618 O O . TYR A 1 78 ? 5.465 -8.193 -10.454 1.00 96.69 78 TYR A O 1
ATOM 626 N N . LEU A 1 79 ? 4.474 -6.835 -8.975 1.00 96.62 79 LEU A N 1
ATOM 627 C CA . LEU A 1 79 ? 3.626 -6.164 -9.963 1.00 96.62 79 LEU A CA 1
ATOM 628 C C . LEU A 1 79 ? 4.442 -5.280 -10.920 1.00 96.62 79 LEU A C 1
ATOM 630 O O . LEU A 1 79 ? 4.163 -5.235 -12.118 1.00 96.62 79 LEU A O 1
ATOM 634 N N . LEU A 1 80 ? 5.471 -4.595 -10.413 1.00 97.44 80 LEU A N 1
ATOM 635 C CA . LEU A 1 80 ? 6.297 -3.678 -11.200 1.00 97.44 80 LEU A CA 1
ATOM 636 C C . LEU A 1 80 ? 7.119 -4.402 -12.278 1.00 97.44 80 LEU A C 1
ATOM 638 O O . LEU A 1 80 ? 7.409 -3.818 -13.322 1.00 97.44 80 LEU A O 1
ATOM 642 N N . GLU A 1 81 ? 7.443 -5.681 -12.072 1.00 96.19 81 GLU A N 1
ATOM 643 C CA . GLU A 1 81 ? 8.142 -6.511 -13.063 1.00 96.19 81 GLU A CA 1
ATOM 644 C C . GLU A 1 81 ? 7.414 -6.624 -14.405 1.00 96.19 81 GLU A C 1
ATOM 646 O O . GLU A 1 81 ? 8.063 -6.841 -15.429 1.00 96.19 81 GLU A O 1
ATOM 651 N N . ALA A 1 82 ? 6.092 -6.425 -14.425 1.00 94.19 82 ALA A N 1
ATOM 652 C CA . ALA A 1 82 ? 5.315 -6.377 -15.661 1.00 94.19 82 ALA A CA 1
ATOM 653 C C . ALA A 1 82 ? 5.635 -5.142 -16.526 1.00 94.19 82 ALA A C 1
ATOM 655 O O . ALA A 1 82 ? 5.408 -5.163 -17.734 1.00 94.19 82 ALA A O 1
ATOM 656 N N . PHE A 1 83 ? 6.173 -4.081 -15.922 1.00 95.00 83 PHE A N 1
ATOM 657 C CA . PHE A 1 83 ? 6.500 -2.821 -16.589 1.00 95.00 83 PHE A CA 1
ATOM 658 C C . PHE A 1 83 ? 8.000 -2.680 -16.847 1.00 95.00 83 PHE A C 1
ATOM 660 O O . PHE A 1 83 ? 8.418 -2.163 -17.883 1.00 95.00 83 PHE A O 1
ATOM 667 N N . ILE A 1 84 ? 8.823 -3.131 -15.899 1.00 95.06 84 ILE A N 1
ATOM 668 C CA . ILE A 1 84 ? 10.273 -2.968 -15.942 1.00 95.06 84 ILE A CA 1
ATOM 669 C C . ILE A 1 84 ? 10.977 -4.150 -15.250 1.00 95.06 84 ILE A C 1
ATOM 671 O O . ILE A 1 84 ? 10.637 -4.485 -14.117 1.00 95.06 84 ILE A O 1
ATOM 675 N N . PRO A 1 85 ? 11.994 -4.784 -15.871 1.00 95.38 85 PRO A N 1
ATOM 676 C CA . PRO A 1 85 ? 12.719 -5.888 -15.242 1.00 95.38 85 PRO A CA 1
ATOM 677 C C . PRO A 1 85 ? 13.441 -5.462 -13.957 1.00 95.38 85 PRO A C 1
ATOM 679 O O . PRO A 1 85 ? 14.043 -4.389 -13.922 1.00 95.38 85 PRO A O 1
ATOM 682 N N . ARG A 1 86 ? 13.514 -6.346 -12.948 1.00 95.12 86 ARG A N 1
ATOM 683 C CA . ARG A 1 86 ? 14.276 -6.099 -11.699 1.00 95.12 86 ARG A CA 1
ATOM 684 C C . ARG A 1 86 ? 15.738 -5.727 -11.916 1.00 95.12 86 ARG A C 1
ATOM 686 O O . ARG A 1 86 ? 16.324 -5.029 -11.098 1.00 95.12 86 ARG A O 1
ATOM 693 N N . THR A 1 87 ? 16.341 -6.222 -12.993 1.00 95.00 87 THR A N 1
ATOM 694 C CA . THR A 1 87 ? 17.740 -5.946 -13.338 1.00 95.00 87 THR A CA 1
ATOM 695 C C . THR A 1 87 ? 17.943 -4.549 -13.922 1.00 95.00 87 THR A C 1
ATOM 697 O O . THR A 1 87 ? 19.085 -4.144 -14.126 1.00 95.00 87 THR A O 1
ATOM 700 N N . HIS A 1 88 ? 16.870 -3.822 -14.247 1.00 95.44 88 HIS A N 1
ATOM 701 C CA . HIS A 1 88 ? 16.976 -2.480 -14.798 1.00 95.44 88 HIS A CA 1
ATOM 702 C C . HIS A 1 88 ? 17.408 -1.481 -13.705 1.00 95.44 88 HIS A C 1
ATOM 704 O O . HIS A 1 88 ? 16.805 -1.472 -12.631 1.00 95.44 88 HIS A O 1
ATOM 710 N N . PRO A 1 89 ? 18.380 -0.581 -13.964 1.00 94.88 89 PRO A N 1
ATOM 711 C CA . PRO A 1 89 ? 18.894 0.355 -12.955 1.00 94.88 89 PRO A CA 1
ATOM 712 C C . PRO A 1 89 ? 17.824 1.224 -12.276 1.00 94.88 89 PRO A C 1
ATOM 714 O O . PRO A 1 89 ? 17.909 1.494 -11.083 1.00 94.88 89 PRO A O 1
ATOM 717 N N . SER A 1 90 ? 16.794 1.632 -13.021 1.00 95.56 90 SER A N 1
ATOM 718 C CA . SER A 1 90 ? 15.682 2.452 -12.511 1.00 95.56 90 SER A CA 1
ATOM 719 C C . SER A 1 90 ? 14.617 1.681 -11.719 1.00 95.56 90 SER A C 1
ATOM 721 O O . SER A 1 90 ? 13.691 2.309 -11.214 1.00 95.56 90 SER A O 1
ATOM 723 N N . PHE A 1 91 ? 14.698 0.347 -11.612 1.00 96.62 91 PHE A N 1
ATOM 724 C CA . PHE A 1 91 ? 13.656 -0.459 -10.964 1.00 96.62 91 PHE A CA 1
ATOM 725 C C . PHE A 1 91 ? 13.426 -0.031 -9.510 1.00 96.62 91 PHE A C 1
ATOM 727 O O . PHE A 1 91 ? 12.295 0.254 -9.124 1.00 96.62 91 PHE A O 1
ATOM 734 N N . SER A 1 92 ? 14.498 0.057 -8.715 1.00 96.75 92 SER A N 1
ATOM 735 C CA . SER A 1 92 ? 14.404 0.430 -7.297 1.00 96.75 92 SER A CA 1
ATOM 736 C C . SER A 1 92 ? 13.848 1.840 -7.117 1.00 96.75 92 SER A C 1
ATOM 738 O O . SER A 1 92 ? 12.995 2.052 -6.266 1.00 96.75 92 SER A O 1
ATOM 740 N N . GLU A 1 93 ? 14.266 2.783 -7.966 1.00 96.88 93 GLU A N 1
ATOM 741 C CA . GLU A 1 93 ? 13.768 4.159 -7.923 1.00 96.88 93 GLU A CA 1
ATOM 742 C C . GLU A 1 93 ? 12.258 4.226 -8.191 1.00 96.88 93 GLU A C 1
ATOM 744 O O . GLU A 1 93 ? 11.532 4.899 -7.460 1.00 96.88 93 GLU A O 1
ATOM 749 N N . ILE A 1 94 ? 11.770 3.515 -9.214 1.00 97.31 94 ILE A N 1
ATOM 750 C CA . ILE A 1 94 ? 10.338 3.477 -9.541 1.00 97.31 94 ILE A CA 1
ATOM 751 C C . ILE A 1 94 ? 9.557 2.782 -8.423 1.00 97.31 94 ILE A C 1
ATOM 753 O O . ILE A 1 94 ? 8.522 3.296 -8.005 1.00 97.31 94 ILE A O 1
ATOM 757 N N . ARG A 1 95 ? 10.064 1.655 -7.904 1.00 97.81 95 ARG A N 1
ATOM 758 C CA . ARG A 1 95 ? 9.450 0.916 -6.792 1.00 97.81 95 ARG A CA 1
ATOM 759 C C . ARG A 1 95 ? 9.269 1.808 -5.567 1.00 97.81 95 ARG A C 1
ATOM 761 O O . ARG A 1 95 ? 8.166 1.878 -5.036 1.00 97.81 95 ARG A O 1
ATOM 768 N N . ASP A 1 96 ? 10.327 2.487 -5.137 1.00 97.94 96 ASP A N 1
ATOM 769 C CA . ASP A 1 96 ? 10.316 3.271 -3.900 1.00 97.94 96 ASP A CA 1
ATOM 770 C C . ASP A 1 96 ? 9.406 4.500 -4.040 1.00 97.94 96 ASP A C 1
ATOM 772 O O . ASP A 1 96 ? 8.609 4.792 -3.148 1.00 97.94 96 ASP A O 1
ATOM 776 N N . LYS A 1 97 ? 9.430 5.165 -5.205 1.00 98.19 97 LYS A N 1
ATOM 777 C CA . LYS A 1 97 ? 8.494 6.255 -5.521 1.00 98.19 97 LYS A CA 1
ATOM 778 C C . LYS A 1 97 ? 7.043 5.778 -5.548 1.00 98.19 97 LYS A C 1
ATOM 780 O O . LYS A 1 97 ? 6.171 6.459 -5.015 1.00 98.19 97 LYS A O 1
ATOM 785 N N . ALA A 1 98 ? 6.774 4.619 -6.145 1.00 97.94 98 ALA A N 1
ATOM 786 C CA . ALA A 1 98 ? 5.431 4.057 -6.183 1.00 97.94 98 ALA A CA 1
ATOM 787 C C . ALA A 1 98 ? 4.930 3.693 -4.782 1.00 97.94 98 ALA A C 1
ATOM 789 O O . ALA A 1 98 ? 3.800 4.028 -4.440 1.00 97.94 98 ALA A O 1
ATOM 790 N N . MET A 1 99 ? 5.775 3.062 -3.958 1.00 98.00 99 MET A N 1
ATOM 791 C CA . MET A 1 99 ? 5.453 2.747 -2.564 1.00 98.00 99 MET A CA 1
ATOM 792 C C . MET A 1 99 ? 5.097 4.003 -1.774 1.00 98.00 99 MET A C 1
ATOM 794 O O . MET A 1 99 ? 4.087 4.000 -1.076 1.00 98.00 99 MET A O 1
ATOM 798 N N . GLN A 1 100 ? 5.874 5.079 -1.927 1.00 98.19 100 GLN A N 1
ATOM 799 C CA . GLN A 1 100 ? 5.589 6.353 -1.272 1.00 98.19 100 GLN A CA 1
ATOM 800 C C . GLN A 1 100 ? 4.221 6.909 -1.693 1.00 98.19 100 GLN A C 1
ATOM 802 O O . GLN A 1 100 ? 3.394 7.206 -0.838 1.00 98.19 100 GLN A O 1
ATOM 807 N N . ILE A 1 101 ? 3.948 6.982 -3.002 1.00 98.06 101 ILE A N 1
ATOM 808 C CA . ILE A 1 101 ? 2.677 7.511 -3.522 1.00 98.06 101 ILE A CA 1
ATOM 809 C C . ILE A 1 101 ? 1.488 6.675 -3.034 1.00 98.06 101 ILE A C 1
ATOM 811 O O . ILE A 1 101 ? 0.495 7.228 -2.566 1.00 98.06 101 ILE A O 1
ATOM 815 N N . ILE A 1 102 ? 1.586 5.345 -3.121 1.00 97.69 102 ILE A N 1
ATOM 816 C CA . ILE A 1 102 ? 0.527 4.433 -2.673 1.00 97.69 102 ILE A CA 1
ATOM 817 C C . ILE A 1 102 ? 0.300 4.588 -1.166 1.00 97.69 102 ILE A C 1
ATOM 819 O O . ILE A 1 102 ? -0.850 4.655 -0.735 1.00 97.69 102 ILE A O 1
ATOM 823 N N . SER A 1 103 ? 1.371 4.687 -0.374 1.00 97.12 103 SER A N 1
ATOM 824 C CA . SER A 1 103 ? 1.290 4.897 1.073 1.00 97.12 103 SER A CA 1
ATOM 825 C C . SER A 1 103 ? 0.566 6.200 1.406 1.00 97.12 103 SER A C 1
ATOM 827 O O . SER A 1 103 ? -0.393 6.186 2.175 1.00 97.12 103 SER A O 1
ATOM 829 N N . ASP A 1 104 ? 0.968 7.313 0.790 1.00 97.88 104 ASP A N 1
ATOM 830 C CA . ASP A 1 104 ? 0.389 8.633 1.059 1.00 97.88 104 ASP A CA 1
ATOM 831 C C . ASP A 1 104 ? -1.100 8.686 0.698 1.00 97.88 104 ASP A C 1
ATOM 833 O O . ASP A 1 104 ? -1.921 9.176 1.478 1.00 97.88 104 ASP A O 1
ATOM 837 N N . VAL A 1 105 ? -1.473 8.140 -0.463 1.00 97.12 105 VAL A N 1
ATOM 838 C CA . VAL A 1 105 ? -2.880 8.046 -0.878 1.00 97.12 105 VAL A CA 1
ATOM 839 C C . VAL A 1 105 ? -3.670 7.176 0.100 1.00 97.12 105 VAL A C 1
ATOM 841 O O . VAL A 1 105 ? -4.720 7.598 0.581 1.00 97.12 105 VAL A O 1
ATOM 844 N N . SER A 1 106 ? -3.146 6.000 0.452 1.00 96.62 106 SER A N 1
ATOM 845 C CA . SER A 1 106 ? -3.835 5.053 1.334 1.00 96.62 106 SER A CA 1
ATOM 846 C C . SER A 1 106 ? -4.051 5.625 2.735 1.00 96.62 106 SER A C 1
ATOM 848 O O . SER A 1 106 ? -5.160 5.546 3.259 1.00 96.62 106 SER A O 1
ATOM 850 N N . ILE A 1 107 ? -3.034 6.263 3.327 1.00 96.62 107 ILE A N 1
ATOM 851 C CA . ILE A 1 107 ? -3.134 6.907 4.647 1.00 96.62 107 ILE A CA 1
ATOM 852 C C . ILE A 1 107 ? -4.208 7.994 4.635 1.00 96.62 107 ILE A C 1
ATOM 854 O O . ILE A 1 107 ? -5.025 8.059 5.558 1.00 96.62 107 ILE A O 1
ATOM 858 N N . ASN A 1 108 ? -4.235 8.830 3.595 1.00 96.94 108 ASN A N 1
ATOM 859 C CA . ASN A 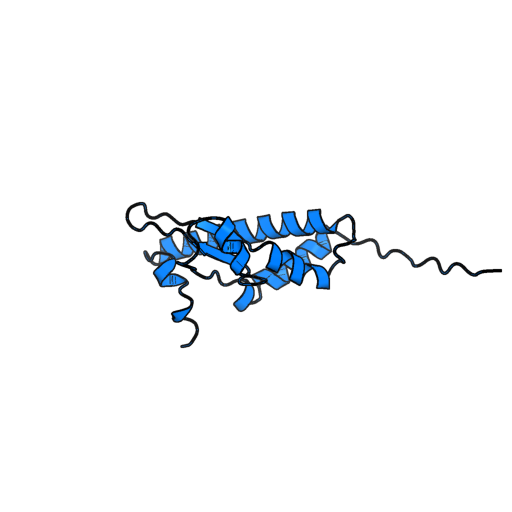1 108 ? -5.235 9.885 3.467 1.00 96.94 108 ASN A CA 1
ATOM 860 C C . ASN A 1 108 ? -6.650 9.301 3.352 1.00 96.94 108 ASN A C 1
ATOM 862 O O . ASN A 1 108 ? -7.536 9.698 4.110 1.00 96.94 108 ASN A O 1
ATOM 866 N N . CYS A 1 109 ? -6.855 8.313 2.477 1.00 95.50 109 CYS A N 1
ATOM 867 C CA . CYS A 1 109 ? -8.154 7.668 2.279 1.00 95.50 109 CYS A CA 1
ATOM 868 C C . CYS A 1 109 ? -8.657 6.949 3.540 1.00 95.50 109 CYS A C 1
ATOM 870 O O . CYS A 1 109 ? -9.814 7.128 3.932 1.00 95.50 109 CYS A O 1
ATOM 872 N N . VAL A 1 110 ? -7.799 6.175 4.211 1.00 95.94 110 VAL A N 1
ATOM 873 C CA . VAL A 1 110 ? -8.145 5.482 5.462 1.00 95.94 110 VAL A CA 1
ATOM 874 C C . VAL A 1 110 ? -8.479 6.499 6.551 1.00 95.94 110 VAL A C 1
ATOM 876 O O . VAL A 1 110 ? -9.536 6.408 7.173 1.00 95.94 110 VAL A O 1
ATOM 879 N N . SER A 1 111 ? -7.649 7.529 6.727 1.00 95.75 111 SER A N 1
ATOM 880 C CA . SER A 1 111 ? -7.882 8.580 7.725 1.00 95.75 111 SER A CA 1
ATOM 881 C C . SER A 1 111 ? -9.183 9.344 7.484 1.00 95.75 111 SER A C 1
ATOM 883 O O . SER A 1 111 ? -9.911 9.644 8.429 1.00 95.75 111 SER A O 1
ATOM 885 N N . GLU A 1 112 ? -9.505 9.667 6.231 1.00 97.19 112 GLU A N 1
ATOM 886 C CA . GLU A 1 112 ? -10.789 10.277 5.890 1.00 97.19 112 GLU A CA 1
ATOM 887 C C . GLU A 1 112 ? -11.971 9.350 6.169 1.00 97.19 112 GLU A C 1
ATOM 889 O O . GLU A 1 112 ? -13.003 9.812 6.654 1.00 97.19 112 GLU A O 1
ATOM 894 N N . THR A 1 113 ? -11.835 8.056 5.880 1.00 96.00 113 THR A N 1
ATOM 895 C CA . THR A 1 113 ? -12.894 7.065 6.106 1.00 96.00 113 THR A CA 1
ATOM 896 C C . THR A 1 113 ? -13.182 6.902 7.596 1.00 96.00 113 THR A C 1
ATOM 898 O O . THR A 1 113 ? -14.345 6.961 7.998 1.00 96.00 113 THR A O 1
ATOM 901 N N . ILE A 1 114 ? -12.143 6.811 8.432 1.00 95.56 114 ILE A N 1
ATOM 902 C CA . ILE A 1 114 ? -12.277 6.795 9.897 1.00 95.56 114 ILE A CA 1
ATOM 903 C C . ILE A 1 114 ? -12.973 8.072 10.377 1.00 95.56 114 ILE A C 1
ATOM 905 O O . ILE A 1 114 ? -13.945 8.002 11.120 1.00 95.56 114 ILE A O 1
ATOM 909 N N . LYS A 1 115 ? -12.544 9.253 9.906 1.00 95.75 115 LYS A N 1
ATOM 910 C CA . LYS A 1 115 ? -13.172 10.536 10.280 1.00 95.75 115 LYS A CA 1
ATOM 911 C C . LYS A 1 115 ? -14.653 10.606 9.900 1.00 95.75 115 LYS A C 1
ATOM 913 O O . LYS A 1 115 ? -15.440 11.166 10.655 1.00 95.75 115 LYS A O 1
ATOM 918 N N . LYS A 1 116 ? -15.029 10.078 8.730 1.00 96.88 116 LYS A N 1
ATOM 919 C CA . LYS A 1 116 ? -16.412 10.103 8.221 1.00 96.88 116 LYS A CA 1
ATOM 920 C C . LYS A 1 116 ? -17.320 9.104 8.938 1.00 96.88 116 LYS A C 1
ATOM 922 O O . LYS A 1 116 ? -18.487 9.405 9.157 1.00 96.88 116 LYS A O 1
ATOM 927 N N . THR A 1 117 ? -16.804 7.922 9.267 1.00 96.38 117 THR A N 1
ATOM 928 C CA . THR A 1 117 ? -17.601 6.813 9.821 1.00 96.38 117 THR A CA 1
ATOM 929 C C . THR A 1 117 ? -17.555 6.734 11.345 1.00 96.38 117 THR A C 1
ATOM 931 O O . THR A 1 117 ? -18.473 6.192 11.952 1.00 96.38 117 THR A O 1
ATOM 934 N N . GLY A 1 118 ? -16.495 7.252 11.969 1.00 94.88 118 GLY A N 1
ATOM 935 C CA . GLY A 1 118 ? -16.197 7.051 13.386 1.00 94.88 118 GLY A CA 1
ATOM 936 C C . GLY A 1 118 ? -15.754 5.625 13.733 1.00 94.88 118 GLY A C 1
ATOM 937 O O . GLY A 1 118 ? -15.625 5.313 14.913 1.00 94.88 118 GLY A O 1
ATOM 938 N N . LEU A 1 119 ? -15.546 4.758 12.736 1.00 96.06 119 LEU A N 1
ATOM 939 C CA . LEU A 1 119 ? -15.151 3.363 12.928 1.00 96.06 119 LEU A CA 1
ATOM 940 C C . LEU A 1 119 ? -13.638 3.200 12.767 1.00 96.06 119 LEU A C 1
ATOM 942 O O . LEU A 1 119 ? -13.019 3.851 11.924 1.00 96.06 119 LEU A O 1
ATOM 946 N N . MET A 1 120 ? -13.052 2.308 13.565 1.00 96.06 120 MET A N 1
ATOM 947 C CA . MET A 1 120 ? -11.631 1.969 13.489 1.00 96.06 120 MET A CA 1
ATOM 948 C C . MET A 1 120 ? -11.337 1.013 12.314 1.00 96.06 120 MET A C 1
ATOM 950 O O . MET A 1 120 ? -12.244 0.329 11.824 1.00 96.06 120 MET A O 1
ATOM 954 N N . PRO A 1 121 ? -10.080 0.955 11.827 1.00 94.81 121 PRO A N 1
ATOM 955 C CA . PRO A 1 121 ? -9.727 0.162 10.650 1.00 94.81 121 PRO A CA 1
ATOM 956 C C . PRO A 1 121 ? -10.012 -1.336 10.736 1.00 94.81 121 PRO A C 1
ATOM 958 O O . PRO A 1 121 ? -10.322 -1.949 9.721 1.00 94.81 121 PRO A O 1
ATOM 961 N N . ASP A 1 122 ? -9.925 -1.921 11.925 1.00 94.69 122 ASP A N 1
ATOM 962 C CA . ASP A 1 122 ? -10.232 -3.330 12.175 1.00 94.69 122 ASP A CA 1
ATOM 963 C C . ASP A 1 122 ? -11.707 -3.669 11.929 1.00 94.69 122 ASP A C 1
ATOM 965 O O . ASP A 1 122 ? -12.032 -4.804 11.596 1.00 94.69 122 ASP A O 1
ATOM 969 N N . VAL A 1 123 ? -12.598 -2.683 12.031 1.00 94.44 123 VAL A N 1
ATOM 970 C CA . VAL A 1 123 ? -14.014 -2.821 11.668 1.00 94.44 123 VAL A CA 1
ATOM 971 C C . VAL A 1 123 ? -14.222 -2.579 10.171 1.00 94.44 123 VAL A C 1
ATOM 973 O O . VAL A 1 123 ? -14.975 -3.303 9.521 1.00 94.44 123 VAL A O 1
ATOM 976 N N . LEU A 1 124 ? -13.556 -1.561 9.620 1.00 93.81 124 LEU A N 1
ATOM 977 C CA . LEU A 1 124 ? -13.749 -1.099 8.241 1.00 93.81 124 LEU A CA 1
ATOM 978 C C . LEU A 1 124 ? -13.121 -2.019 7.184 1.00 93.81 124 LEU A C 1
ATOM 980 O O . LEU A 1 124 ? -13.696 -2.191 6.114 1.00 93.81 124 LEU A O 1
ATOM 984 N N . PHE A 1 125 ? -11.952 -2.592 7.475 1.00 93.56 125 PHE A N 1
ATOM 985 C CA . PHE A 1 125 ? -11.084 -3.268 6.501 1.00 93.56 125 PHE A CA 1
ATOM 986 C C . PHE A 1 125 ? -10.809 -4.733 6.864 1.00 93.56 125 PHE A C 1
ATOM 988 O O . PHE A 1 125 ? -9.784 -5.300 6.484 1.00 93.56 125 PHE A O 1
ATOM 995 N N . ASN A 1 126 ? -11.699 -5.351 7.641 1.00 87.31 126 ASN A N 1
ATOM 996 C CA . ASN A 1 126 ? -11.547 -6.745 8.038 1.00 87.31 126 ASN A CA 1
ATOM 997 C C . ASN A 1 126 ? -11.668 -7.688 6.831 1.00 87.31 126 ASN A C 1
ATOM 999 O O . ASN A 1 126 ? -12.643 -7.618 6.080 1.00 87.31 126 ASN A O 1
ATOM 1003 N N . SER A 1 127 ? -10.730 -8.627 6.703 1.00 68.19 127 SER A N 1
ATOM 1004 C CA . SER A 1 127 ? -10.709 -9.656 5.652 1.00 68.19 127 SER A CA 1
ATOM 1005 C C . SER A 1 127 ? -11.922 -10.595 5.682 1.00 68.19 127 SER A C 1
ATOM 1007 O O . SER A 1 127 ? -12.274 -11.196 4.669 1.00 68.19 127 SER A O 1
ATOM 1009 N N . LEU A 1 128 ? -12.602 -10.685 6.828 1.00 54.22 128 LEU A N 1
ATOM 1010 C CA . LEU A 1 128 ? -13.815 -11.486 7.007 1.00 54.22 128 LEU A CA 1
ATOM 1011 C C . LEU A 1 128 ? -15.079 -10.833 6.421 1.00 54.22 128 LEU A C 1
ATOM 1013 O O . LEU A 1 128 ? -16.094 -11.508 6.282 1.00 54.22 128 LEU A O 1
ATOM 1017 N N . ASN A 1 129 ? -15.030 -9.547 6.057 1.00 47.78 129 ASN A N 1
ATOM 1018 C CA . ASN A 1 129 ? -16.171 -8.829 5.474 1.00 47.78 129 ASN A CA 1
ATOM 1019 C C . ASN A 1 129 ? -16.167 -8.832 3.933 1.00 47.78 129 ASN A C 1
ATOM 1021 O O . ASN A 1 129 ? -17.099 -8.319 3.325 1.00 47.78 129 ASN A O 1
ATOM 1025 N N . SER A 1 130 ? -15.141 -9.394 3.282 1.00 50.06 130 SER A N 1
ATOM 1026 C CA . SER A 1 130 ? -15.008 -9.405 1.813 1.00 50.06 130 SER A CA 1
ATOM 1027 C C . SER A 1 130 ? -15.623 -10.629 1.106 1.00 50.06 130 SER A C 1
ATOM 1029 O O . SER A 1 130 ? -15.388 -10.816 -0.086 1.00 50.06 130 SER A O 1
ATOM 1031 N N . GLU A 1 131 ? -16.429 -11.442 1.804 1.00 43.62 131 GLU A N 1
ATOM 1032 C CA . GLU A 1 131 ? -17.194 -12.570 1.224 1.00 43.62 131 GLU A CA 1
ATOM 1033 C C . GLU A 1 131 ? -18.727 -12.367 1.200 1.00 43.62 131 GLU A C 1
ATOM 1035 O O . GLU A 1 131 ? -19.470 -13.332 1.010 1.00 43.62 131 GLU A O 1
ATOM 1040 N N . SER A 1 132 ? -19.229 -11.140 1.372 1.00 36.62 132 SER A N 1
ATOM 1041 C CA . SER A 1 132 ? -20.672 -10.836 1.285 1.00 36.62 132 SER A CA 1
ATOM 1042 C C . SER A 1 132 ? -21.075 -10.146 -0.010 1.00 36.62 132 SER A C 1
ATOM 1044 O O . SER A 1 132 ? -20.452 -9.104 -0.313 1.00 36.62 132 SER A O 1
#

Radius of gyration: 18.19 Å; chains: 1; bounding box: 52×25×64 Å

pLDDT: mean 88.71, std 15.61, range [35.44, 98.19]

Organism: NCBI:txid568768

Secondary structure (DSSP, 8-state):
-------------HHHHHHHHHHHHHHSHHHHS-EE-TT-SSGGGGGGGTT--SEEEEEEETTTTEEEEEE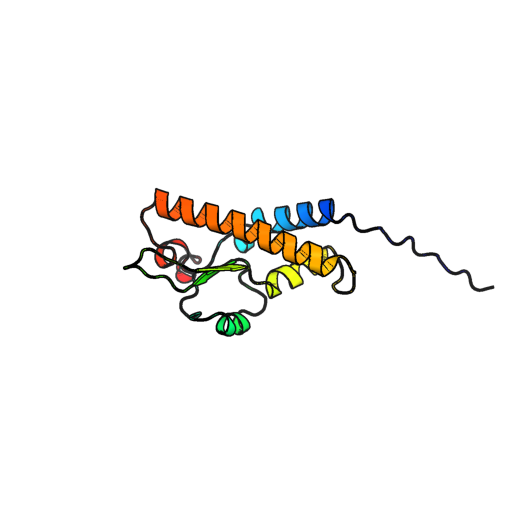-HHHHHHHHTTTS-TTSTTHHHHHHHHHHHHHHHHHHHHHHHHHHH---HHHHSBGGGTT-

Sequence (132 aa):
MFNFLKRKEHKVDIEETLKQFVSLTLNDDKLSMPLYIPEIEQESDAEKLGIGPLVYIWNVDHAAGTYSLSVNGKCVGYLLEAFIPRTHPSFSEIRDKAMQIISDVSINCVSETIKKTGLMPDVLFNSLNSES